Protein AF-A0A519SSW0-F1 (afdb_monomer)

Secondary structure (DSSP, 8-state):
----------------------------PPPPPPP--EEEEEPPPS---TTSPEEEEEEEESS----BPPPPP-TTEEEPSS-EEEEEEEEPTTS-EEEEEEEEEEEEESSSS--PPPP--EEETTEEE-

Sequence (130 aa):
MVRQCSVRRWWLGCWLAGWLLLTGVSQAQPAAPAAAGQVSLVAPAASVPLAGPFTLAFRLQGAALATHSAFPEIEGFRKADGLTTTTTTRLLPGGQRSTELTVTQRYFPYTEGDYVVPAFTLTVNGQVLR

Solvent-accessible surface area (backbone atoms only — not comparable to full-atom values): 8801 Å² total; per-residue (Å²): 144,84,82,87,84,87,79,78,90,86,78,93,77,91,78,83,88,78,95,69,86,80,76,78,76,77,74,78,72,76,79,74,74,79,69,61,45,51,75,46,77,48,84,56,76,94,72,66,58,93,93,45,61,48,54,49,34,40,36,33,33,73,39,78,89,80,49,64,57,72,80,81,88,50,82,68,39,47,73,52,98,59,73,47,77,46,78,49,76,44,79,43,89,91,76,44,76,50,44,34,42,35,44,34,46,42,29,38,63,78,65,90,82,91,79,79,79,74,92,62,71,41,38,46,52,84,45,79,46,115

Radius of gyration: 29.74 Å; Cα contacts (8 Å, |Δi|>4): 182; chains: 1; bounding box: 73×40×74 Å

Foldseek 3Di:
DDDDDDDDDDDDDDDDDDDDDPPPPPPPDPDDPQDLFDKDWDDWDQDDPLAAWTKTKMKGKDDDFPDKDDDDDFPQWDKDPDKDWDWDWDQDPPRDIIIMIMIMITIHGPDDDDGDGDDDWMATSNDIDD

Mean predicted aligned error: 12.58 Å

Structure (mmCIF, N/CA/C/O backbone):
data_AF-A0A519SSW0-F1
#
_entry.id   AF-A0A519SSW0-F1
#
loop_
_atom_site.group_PDB
_atom_site.id
_atom_site.type_symbol
_atom_site.label_atom_id
_atom_site.label_alt_id
_atom_site.label_comp_id
_atom_site.label_asym_id
_atom_site.label_entity_id
_atom_site.label_seq_id
_atom_site.pdbx_PDB_ins_code
_atom_site.Cartn_x
_atom_site.Cartn_y
_atom_site.Cartn_z
_atom_site.occupancy
_atom_site.B_iso_or_equiv
_atom_site.auth_seq_id
_atom_site.auth_comp_id
_atom_site.auth_asym_id
_atom_site.auth_atom_id
_atom_site.pdbx_PDB_model_num
ATOM 1 N N . MET A 1 1 ? -53.578 20.586 35.505 1.00 44.84 1 MET A N 1
ATOM 2 C CA . MET A 1 1 ? -54.299 19.557 34.724 1.00 44.84 1 MET A CA 1
ATOM 3 C C . MET A 1 1 ? -53.819 18.195 35.188 1.00 44.84 1 MET A C 1
ATOM 5 O O . MET A 1 1 ? -52.709 17.800 34.872 1.00 44.84 1 MET A O 1
ATOM 9 N N . VAL A 1 2 ? -54.619 17.546 36.030 1.00 41.16 2 VAL A N 1
ATOM 10 C CA . VAL A 1 2 ? -54.333 16.253 36.661 1.00 41.16 2 VAL A CA 1
ATOM 11 C C . VAL A 1 2 ? -55.354 15.268 36.109 1.00 41.16 2 VAL A C 1
ATOM 13 O O . VAL A 1 2 ? -56.551 15.538 36.179 1.00 41.16 2 VAL A O 1
ATOM 16 N N . ARG A 1 3 ? -54.905 14.145 35.546 1.00 46.28 3 ARG A N 1
ATOM 17 C CA . ARG A 1 3 ? -55.773 12.992 35.289 1.00 46.28 3 ARG A CA 1
ATOM 18 C C . ARG A 1 3 ? -55.231 11.801 36.059 1.00 46.28 3 ARG A C 1
ATOM 20 O O . ARG A 1 3 ? -54.310 11.117 35.633 1.00 46.28 3 ARG A O 1
ATOM 27 N N . GLN A 1 4 ? -55.832 11.617 37.229 1.00 45.69 4 GLN A N 1
ATOM 28 C CA . GLN A 1 4 ? -55.897 10.351 37.937 1.00 45.69 4 GLN A CA 1
ATOM 29 C C . GLN A 1 4 ? -56.514 9.291 37.013 1.00 45.69 4 GLN A C 1
ATOM 31 O O . GLN A 1 4 ? -57.567 9.518 36.420 1.00 45.69 4 GLN A O 1
ATOM 36 N N . CYS A 1 5 ? -55.901 8.114 36.949 1.00 47.16 5 CYS A N 1
ATOM 37 C CA . CYS A 1 5 ? -56.603 6.873 36.648 1.00 47.16 5 CYS A CA 1
ATOM 38 C C . CYS A 1 5 ? -56.372 5.933 37.829 1.00 47.16 5 CYS A C 1
ATOM 40 O O . CYS A 1 5 ? -55.321 5.320 37.977 1.00 47.16 5 CYS A O 1
ATOM 42 N N . SER A 1 6 ? -57.369 5.901 38.710 1.00 49.56 6 SER A N 1
ATOM 43 C CA . SER A 1 6 ? -57.537 4.901 39.756 1.00 49.56 6 SER A CA 1
ATOM 44 C C . SER A 1 6 ? -58.308 3.731 39.151 1.00 49.56 6 SER A C 1
ATOM 46 O O . SER A 1 6 ? -59.465 3.909 38.772 1.00 49.56 6 SER A O 1
ATOM 48 N N . VAL A 1 7 ? -57.720 2.534 39.137 1.00 56.22 7 VAL A N 1
ATOM 49 C CA . VAL A 1 7 ? -58.487 1.288 39.040 1.00 56.22 7 VAL A CA 1
ATOM 50 C C . VAL A 1 7 ? -57.962 0.290 40.070 1.00 56.22 7 VAL A C 1
ATOM 52 O O . VAL A 1 7 ? -56.951 -0.372 39.888 1.00 56.22 7 VAL A O 1
ATOM 55 N N . ARG A 1 8 ? -58.688 0.267 41.191 1.00 52.41 8 ARG A N 1
ATOM 56 C CA . ARG A 1 8 ? -59.143 -0.905 41.958 1.00 52.41 8 ARG A CA 1
ATOM 57 C C . ARG A 1 8 ? -58.121 -2.024 42.216 1.00 52.41 8 ARG A C 1
ATOM 59 O O . ARG A 1 8 ? -58.020 -3.002 41.490 1.00 52.41 8 ARG A O 1
ATOM 66 N N . ARG A 1 9 ? -57.503 -1.889 43.394 1.00 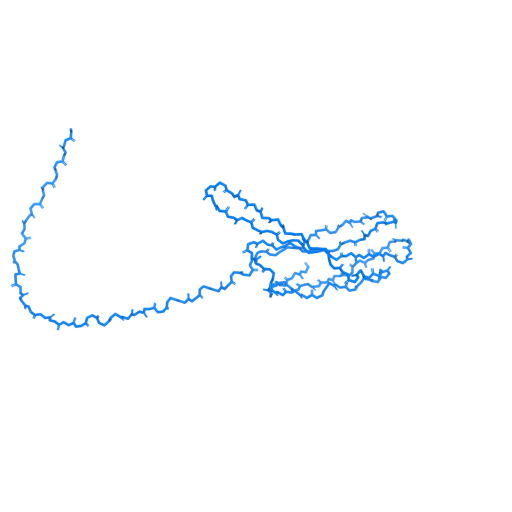57.28 9 ARG A N 1
ATOM 67 C CA . ARG A 1 9 ? -57.384 -2.882 44.484 1.00 57.28 9 ARG A CA 1
ATOM 68 C C . ARG A 1 9 ? -58.286 -4.114 44.299 1.00 57.28 9 ARG A C 1
ATOM 70 O O . ARG A 1 9 ? -59.462 -3.899 44.034 1.00 57.28 9 ARG A O 1
ATOM 77 N N . TRP A 1 10 ? -57.728 -5.315 44.515 1.00 45.69 10 TRP A N 1
ATOM 78 C CA . TRP A 1 10 ? -58.296 -6.656 44.831 1.00 45.69 10 TRP A CA 1
ATOM 79 C C . TRP A 1 10 ? -57.164 -7.651 44.447 1.00 45.69 10 TRP A C 1
ATOM 81 O O . TRP A 1 10 ? -56.706 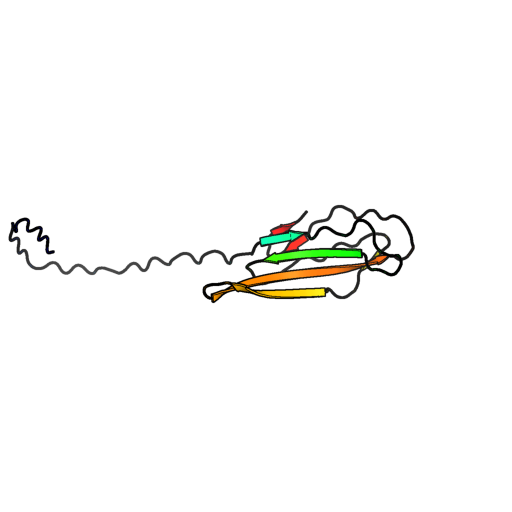-7.591 43.320 1.00 45.69 10 TRP A O 1
ATOM 91 N N . TRP A 1 11 ? -56.530 -8.485 45.275 1.00 47.59 11 TRP A N 1
ATOM 92 C CA . TRP A 1 11 ? -56.893 -9.230 46.480 1.00 47.59 11 TRP A CA 1
ATOM 93 C C . TRP A 1 11 ? -55.659 -9.455 47.373 1.00 47.59 11 TRP A C 1
ATOM 95 O O . TRP A 1 11 ? -54.530 -9.525 46.891 1.00 47.59 11 TRP A O 1
ATOM 105 N N . LEU A 1 12 ? -55.910 -9.607 48.677 1.00 50.91 12 LEU A N 1
ATOM 106 C CA . LEU A 1 12 ? -54.963 -10.156 49.642 1.00 50.91 12 LEU A CA 1
ATOM 107 C C . LEU A 1 12 ? -54.652 -11.620 49.302 1.00 50.91 12 LEU A C 1
ATOM 109 O O . LEU A 1 12 ? -55.562 -12.414 49.077 1.00 50.91 12 LEU A O 1
ATOM 113 N N . GLY A 1 13 ? -53.374 -11.973 49.377 1.00 45.31 13 GLY A N 1
ATOM 114 C CA . GLY A 1 13 ? -52.891 -13.346 49.336 1.00 45.31 13 GLY A CA 1
ATOM 115 C C . GLY A 1 13 ? -51.523 -13.433 49.998 1.00 45.31 13 GLY A C 1
ATOM 116 O O . GLY A 1 13 ? -50.516 -13.592 49.321 1.00 45.31 13 GLY A O 1
ATOM 117 N N . CYS A 1 14 ? -51.486 -13.268 51.323 1.00 46.25 14 CYS A N 1
ATOM 118 C CA . CYS A 1 14 ? -50.341 -13.656 52.142 1.00 46.25 14 CYS A CA 1
ATOM 119 C C . CYS A 1 14 ? -50.185 -15.178 52.081 1.00 46.25 14 CYS A C 1
ATOM 121 O O . CYS A 1 14 ? -51.011 -15.885 52.652 1.00 46.25 14 CYS A O 1
ATOM 123 N N . TRP A 1 15 ? -49.108 -15.667 51.472 1.00 46.12 15 TRP A N 1
ATOM 124 C CA . TRP A 1 15 ? -48.487 -16.922 51.883 1.00 46.12 15 TRP A CA 1
ATOM 125 C C . TRP A 1 15 ? -47.006 -16.674 52.153 1.00 46.12 15 TRP A C 1
ATOM 127 O O . TRP A 1 15 ? -46.272 -16.115 51.340 1.00 46.12 15 TRP A O 1
ATOM 137 N N . LEU A 1 16 ? -46.634 -17.027 53.376 1.00 47.50 16 LEU A N 1
ATOM 138 C CA . LEU A 1 16 ? -45.306 -16.963 53.953 1.00 47.50 16 LEU A CA 1
ATOM 139 C C . LEU A 1 16 ? -44.401 -18.061 53.384 1.00 47.50 16 LEU A C 1
ATOM 141 O O . LEU A 1 16 ? -44.852 -19.162 53.094 1.00 47.50 16 LEU A O 1
ATOM 145 N N . ALA A 1 17 ? -43.107 -17.740 53.401 1.00 48.16 17 ALA A N 1
ATOM 146 C CA . ALA A 1 17 ? -41.975 -18.651 53.551 1.00 48.16 17 ALA A CA 1
ATOM 147 C C . ALA A 1 17 ? -41.711 -19.658 52.416 1.00 48.16 17 ALA A C 1
ATOM 149 O O . ALA A 1 17 ? -42.212 -20.776 52.393 1.00 48.16 17 ALA A O 1
ATOM 150 N N . GLY A 1 18 ? -40.767 -19.284 51.552 1.00 39.00 18 GLY A N 1
ATOM 151 C CA . GLY A 1 18 ? -40.063 -20.196 50.659 1.00 39.00 18 GLY A CA 1
ATOM 152 C C . GLY A 1 18 ? -38.736 -19.582 50.234 1.00 39.00 18 GLY A C 1
ATOM 153 O O . GLY A 1 18 ? -38.633 -19.009 49.156 1.00 39.00 18 GLY A O 1
ATOM 154 N N . TRP A 1 19 ? -37.730 -19.644 51.109 1.00 58.50 19 TRP A N 1
ATOM 155 C CA . TRP A 1 19 ? -36.336 -19.435 50.720 1.00 58.50 19 TRP A CA 1
ATOM 156 C C . TRP A 1 19 ? -35.974 -20.483 49.661 1.00 58.50 19 TRP A C 1
ATOM 158 O O . TRP A 1 19 ? -35.803 -21.653 49.991 1.00 58.50 19 TRP A O 1
ATOM 168 N N . LEU A 1 20 ? -35.829 -20.068 48.403 1.00 49.84 20 LEU A N 1
ATOM 169 C CA . LEU A 1 20 ? -35.041 -20.808 47.426 1.00 49.84 20 LEU A CA 1
ATOM 170 C C . LEU A 1 20 ? -33.997 -19.864 46.842 1.00 49.84 20 LEU A C 1
ATOM 172 O O . LEU A 1 20 ? -34.309 -18.837 46.243 1.00 49.84 20 LEU A O 1
ATOM 176 N N . LEU A 1 21 ? -32.748 -20.236 47.095 1.00 51.88 21 LEU A N 1
ATOM 177 C CA . LEU A 1 21 ? -31.524 -19.632 46.599 1.00 51.88 21 LEU 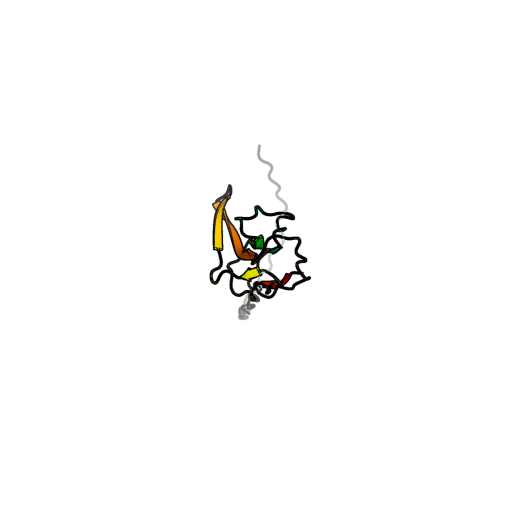A CA 1
ATOM 178 C C . LEU A 1 21 ? -31.645 -19.384 45.090 1.00 51.88 21 LEU A C 1
ATOM 180 O O . LEU A 1 21 ? -31.587 -20.322 44.297 1.00 51.88 21 LEU A O 1
ATOM 184 N N . LEU A 1 22 ? -31.785 -18.120 44.689 1.00 49.66 22 LEU A N 1
ATOM 185 C CA . LEU A 1 22 ? -31.494 -17.699 43.323 1.00 49.66 22 LEU A CA 1
ATOM 186 C C . LEU A 1 22 ? -29.977 -17.794 43.156 1.00 49.66 22 LEU A C 1
ATOM 188 O O . LEU A 1 22 ? -29.244 -16.836 43.397 1.00 49.66 22 LEU A O 1
ATOM 192 N N . THR A 1 23 ? -29.494 -18.985 42.809 1.00 58.56 23 THR A N 1
ATOM 193 C CA . THR A 1 23 ? -28.147 -19.170 42.285 1.00 58.56 23 THR A CA 1
ATOM 194 C C . THR A 1 23 ? -28.055 -18.344 41.009 1.00 58.56 23 THR A C 1
ATOM 196 O O . THR A 1 23 ? -28.585 -18.703 39.960 1.00 58.56 23 THR A O 1
ATOM 199 N N . GLY A 1 24 ? -27.437 -17.169 41.130 1.00 55.72 24 GLY A N 1
ATOM 200 C CA . GLY A 1 24 ? -27.136 -16.304 40.005 1.00 55.72 24 GLY A CA 1
ATOM 201 C C . GLY A 1 24 ? -26.248 -17.059 39.029 1.00 55.72 24 GLY A C 1
ATOM 202 O O . GLY A 1 24 ? -25.046 -17.190 39.246 1.00 55.72 24 GLY A O 1
ATOM 203 N N . VAL A 1 25 ? -26.840 -17.575 37.954 1.00 61.25 25 VAL A N 1
ATOM 204 C CA . VAL A 1 25 ? -26.067 -18.030 36.805 1.00 61.25 25 VAL A CA 1
ATOM 205 C C . VAL A 1 25 ? -25.583 -16.746 36.132 1.00 61.25 25 VAL A C 1
ATOM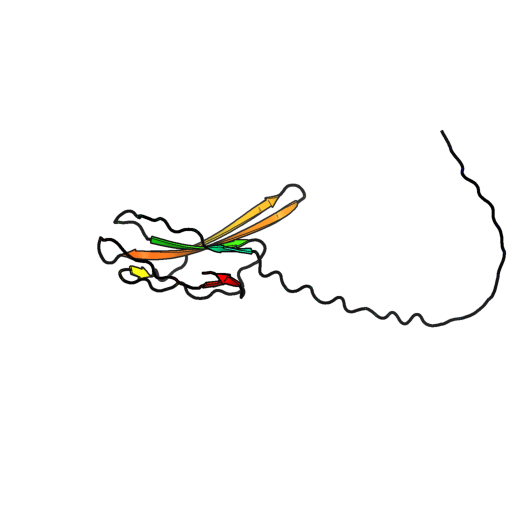 207 O O . VAL A 1 25 ? -26.326 -16.064 35.429 1.00 61.25 25 VAL A O 1
ATOM 210 N N . SER A 1 26 ? -24.350 -16.337 36.433 1.00 61.72 26 SER A N 1
ATOM 211 C CA . SER A 1 26 ? -23.653 -15.347 35.617 1.00 61.72 26 SER A CA 1
ATOM 212 C C . SER A 1 26 ? -23.506 -15.963 34.234 1.00 61.72 26 SER A C 1
ATOM 214 O O . SER A 1 26 ? -22.618 -16.784 34.006 1.00 61.72 26 SER A O 1
ATOM 216 N N . GLN A 1 27 ? -24.411 -15.623 33.317 1.00 64.31 27 GLN A N 1
ATOM 217 C CA . GLN A 1 27 ? -24.208 -15.933 31.912 1.00 64.31 27 GLN A CA 1
ATOM 218 C C . GLN A 1 27 ? -22.954 -15.176 31.479 1.00 64.31 27 GLN A C 1
ATOM 220 O O . GLN A 1 27 ? -22.949 -13.948 31.414 1.00 64.31 27 GLN A O 1
ATOM 225 N N . ALA A 1 28 ? -21.864 -15.912 31.255 1.00 63.88 28 ALA A N 1
ATOM 226 C CA . ALA A 1 28 ? -20.661 -15.378 30.644 1.00 63.88 28 ALA A CA 1
ATOM 227 C C . ALA A 1 28 ? -21.057 -14.827 29.271 1.00 63.88 28 ALA A C 1
ATOM 229 O O . ALA A 1 28 ? -21.349 -15.584 28.346 1.00 63.88 28 ALA A O 1
ATOM 230 N N . GLN A 1 29 ? -21.148 -13.502 29.170 1.00 63.69 29 GLN A N 1
ATOM 231 C CA . GLN A 1 29 ? -21.458 -12.828 27.922 1.00 63.69 29 GLN A CA 1
ATOM 232 C C . GLN A 1 29 ? -20.314 -13.150 26.947 1.00 63.69 29 GLN A C 1
ATOM 234 O O . GLN A 1 29 ? -19.159 -12.870 27.284 1.00 63.69 29 GLN A O 1
ATOM 239 N N . PRO A 1 30 ? -20.582 -13.783 25.789 1.00 64.06 30 PRO A N 1
ATOM 240 C CA . PRO A 1 30 ? -19.538 -14.109 24.829 1.00 64.06 30 PRO A CA 1
ATOM 241 C C . PRO A 1 30 ? -18.780 -12.830 24.480 1.00 64.06 30 PRO A C 1
ATOM 243 O O . PRO A 1 30 ? -19.401 -11.824 24.127 1.00 64.06 30 PRO A O 1
ATOM 246 N N . ALA A 1 31 ? -17.453 -12.847 24.616 1.00 61.41 31 ALA A N 1
ATOM 247 C CA . ALA A 1 31 ? -16.623 -11.737 24.179 1.00 61.41 31 ALA A CA 1
ATOM 248 C C . ALA A 1 31 ? -16.932 -11.480 22.699 1.00 61.41 31 ALA A C 1
ATOM 250 O O . ALA A 1 31 ? -16.750 -12.369 21.864 1.00 61.41 31 ALA A O 1
ATOM 251 N N . ALA A 1 32 ? -17.460 -10.294 22.385 1.00 61.25 32 ALA A N 1
ATOM 252 C CA . ALA A 1 32 ? -17.687 -9.902 21.005 1.00 61.25 32 ALA A CA 1
ATOM 253 C C . ALA A 1 32 ? -16.358 -10.056 20.242 1.00 61.25 32 ALA A C 1
ATOM 255 O O . ALA A 1 32 ? -15.319 -9.641 20.771 1.00 61.25 32 ALA A O 1
ATOM 256 N N . PRO A 1 33 ? -16.355 -10.673 19.047 1.00 62.47 33 PRO A N 1
ATOM 257 C CA . PRO A 1 33 ? -15.133 -10.829 18.275 1.00 62.47 33 PRO A CA 1
ATOM 258 C C . PRO A 1 33 ? -14.492 -9.454 18.083 1.00 62.47 33 PRO A C 1
ATOM 260 O O . PRO A 1 33 ? -15.179 -8.485 17.753 1.00 62.47 33 PRO A O 1
ATOM 263 N N . ALA A 1 34 ? -13.184 -9.367 18.336 1.00 65.38 34 ALA A N 1
ATOM 264 C CA . ALA A 1 34 ? -12.424 -8.144 18.130 1.00 65.38 34 ALA A CA 1
ATOM 265 C C . ALA A 1 34 ? -12.690 -7.634 16.706 1.00 65.38 34 ALA A C 1
ATOM 267 O O . ALA A 1 34 ? -12.468 -8.353 15.730 1.00 65.38 34 ALA A O 1
ATOM 268 N N . ALA A 1 35 ? -13.235 -6.423 16.589 1.00 75.06 35 ALA A N 1
ATOM 269 C CA . ALA A 1 35 ? -13.613 -5.866 15.300 1.00 75.06 35 ALA A CA 1
ATOM 270 C C . ALA A 1 35 ? -12.357 -5.713 14.426 1.00 75.06 35 ALA A C 1
ATOM 272 O O . ALA A 1 35 ? -11.463 -4.938 14.753 1.00 75.06 35 ALA A O 1
ATOM 273 N N . ALA A 1 36 ? -12.294 -6.442 13.307 1.00 82.62 36 ALA A N 1
ATOM 274 C CA . ALA A 1 36 ? -11.160 -6.402 12.376 1.00 82.62 36 ALA A CA 1
ATOM 275 C C . ALA A 1 36 ? -11.033 -5.062 11.618 1.00 82.62 36 ALA A C 1
ATOM 277 O O . ALA A 1 36 ? -10.008 -4.799 10.987 1.00 82.62 36 ALA A O 1
ATOM 278 N N . GLY A 1 37 ? -12.054 -4.204 11.718 1.00 92.31 37 GLY A N 1
ATOM 279 C CA . GLY A 1 37 ? -12.172 -2.952 10.980 1.00 92.31 37 GLY A CA 1
ATOM 280 C C . GLY A 1 37 ? -12.678 -3.157 9.553 1.00 92.31 37 GLY A C 1
ATOM 281 O O . GLY A 1 37 ? -12.976 -4.272 9.120 1.00 92.31 37 GLY A O 1
ATOM 282 N N . GLN A 1 38 ? -12.812 -2.047 8.833 1.00 95.38 38 GLN A N 1
ATOM 283 C CA . GLN A 1 38 ? -13.115 -2.022 7.405 1.00 95.38 38 GLN A CA 1
ATOM 284 C C . GLN A 1 38 ? -11.830 -1.758 6.631 1.00 95.38 38 GLN A C 1
ATOM 286 O O . GLN A 1 38 ? -11.163 -0.753 6.885 1.00 95.38 38 GLN A O 1
ATOM 291 N N . VAL A 1 39 ? -11.499 -2.635 5.684 1.00 96.88 39 VAL A N 1
ATOM 292 C CA . VAL A 1 39 ? -10.307 -2.503 4.844 1.00 96.88 39 VAL A CA 1
ATOM 293 C C . VAL A 1 39 ? -10.696 -2.311 3.378 1.00 96.88 39 VAL A C 1
ATOM 295 O O . VAL A 1 39 ? -11.645 -2.921 2.893 1.00 96.88 39 VAL A O 1
ATOM 298 N N . SER A 1 40 ? -9.962 -1.458 2.664 1.00 97.12 40 SER A N 1
ATOM 299 C CA . SER A 1 40 ? -10.121 -1.234 1.220 1.00 97.12 40 SER A CA 1
ATOM 300 C C . SER A 1 40 ? -8.777 -0.967 0.543 1.00 97.12 40 SER A C 1
ATOM 302 O O . SER A 1 40 ? -7.864 -0.429 1.173 1.00 97.12 40 SER A O 1
ATOM 304 N N . LEU A 1 41 ? -8.651 -1.329 -0.736 1.00 97.12 41 LEU A N 1
ATOM 305 C CA . LEU A 1 41 ? -7.521 -0.910 -1.568 1.00 97.12 41 LEU A CA 1
ATOM 306 C C . LEU A 1 41 ? -7.705 0.543 -2.005 1.00 97.12 41 LEU A C 1
ATOM 308 O O . LEU A 1 41 ? -8.813 0.974 -2.326 1.00 97.12 41 LEU A O 1
ATOM 312 N N . VAL A 1 42 ? -6.608 1.291 -2.040 1.00 96.31 42 VAL A N 1
ATOM 313 C CA . VAL A 1 42 ? -6.573 2.619 -2.651 1.00 96.31 42 VAL A CA 1
ATOM 314 C C . VAL A 1 42 ? -6.212 2.438 -4.119 1.00 96.31 42 VAL A C 1
ATOM 316 O O . VAL A 1 42 ? -5.189 1.827 -4.429 1.00 96.31 42 VAL A O 1
ATOM 319 N N . ALA A 1 43 ? -7.050 2.962 -5.014 1.00 93.38 43 ALA A N 1
ATOM 320 C CA . ALA A 1 43 ? -6.800 2.891 -6.447 1.00 93.38 43 ALA A CA 1
ATOM 321 C C . ALA A 1 43 ? -5.465 3.585 -6.788 1.00 93.38 43 ALA A C 1
ATOM 323 O O . ALA A 1 43 ? -5.289 4.756 -6.430 1.00 93.38 43 ALA A O 1
ATOM 324 N N . PRO A 1 44 ? -4.523 2.891 -7.449 1.00 92.06 44 PRO A N 1
ATOM 325 C CA . PRO A 1 44 ? -3.268 3.498 -7.857 1.00 92.06 44 PRO A CA 1
ATOM 326 C C . PRO A 1 44 ? -3.483 4.488 -9.005 1.00 92.06 44 PRO A C 1
ATOM 328 O O . PRO A 1 44 ? -4.457 4.403 -9.756 1.00 92.06 44 PRO A O 1
ATOM 331 N N . ALA A 1 45 ? -2.545 5.419 -9.169 1.00 89.69 45 ALA A N 1
ATOM 332 C CA . ALA A 1 45 ? -2.536 6.295 -10.333 1.00 89.69 45 ALA A CA 1
ATOM 333 C C . ALA A 1 45 ? -2.238 5.483 -11.604 1.00 89.69 45 ALA A C 1
ATOM 335 O O . ALA A 1 45 ? -1.298 4.693 -11.623 1.00 89.69 45 ALA A O 1
ATOM 336 N N . ALA A 1 46 ? -3.006 5.709 -12.672 1.00 88.56 46 ALA A N 1
ATOM 337 C CA . ALA A 1 46 ? -2.787 5.042 -13.959 1.00 88.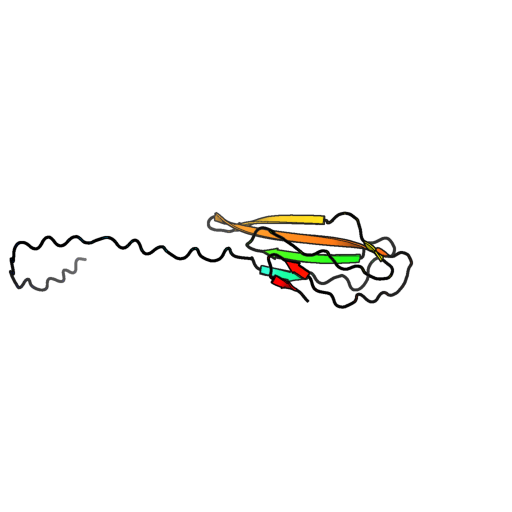56 46 ALA A CA 1
ATOM 338 C C . ALA A 1 46 ? -1.496 5.502 -14.663 1.00 88.56 46 ALA A C 1
ATOM 340 O O . ALA A 1 46 ? -0.944 4.775 -15.480 1.00 88.56 46 ALA A O 1
ATOM 341 N N . SER A 1 47 ? -1.012 6.702 -14.339 1.00 85.56 47 SER A N 1
ATOM 342 C CA . SER A 1 47 ? 0.224 7.277 -14.865 1.00 85.56 47 SER A CA 1
ATOM 343 C C . SER A 1 47 ? 0.947 8.030 -13.759 1.00 85.56 47 SER A C 1
ATOM 345 O O . SER A 1 47 ? 0.308 8.741 -12.976 1.00 85.56 47 SER A O 1
ATOM 347 N N . VAL A 1 48 ? 2.272 7.936 -13.727 1.00 85.31 48 VAL A N 1
ATOM 348 C CA . VAL A 1 48 ? 3.114 8.672 -12.780 1.00 85.31 48 VAL A CA 1
ATOM 349 C C . VAL A 1 48 ? 4.178 9.480 -13.524 1.00 85.31 48 VAL A C 1
ATOM 351 O O . VAL A 1 48 ? 4.579 9.086 -14.618 1.00 85.31 48 VAL A O 1
ATOM 354 N N . PRO A 1 49 ? 4.637 10.619 -12.971 1.00 83.75 49 PRO A N 1
ATOM 355 C CA . PRO A 1 49 ? 5.761 11.354 -13.543 1.00 83.75 49 PRO A CA 1
ATOM 356 C C . PRO A 1 49 ? 7.008 10.470 -13.615 1.00 83.75 49 PRO A C 1
ATOM 358 O O . PRO A 1 49 ? 7.216 9.654 -12.722 1.00 83.75 49 PRO A O 1
ATOM 361 N N . LEU A 1 50 ? 7.887 10.708 -14.593 1.00 73.56 50 LEU A N 1
ATOM 362 C CA . LEU A 1 50 ? 9.127 9.938 -14.771 1.00 73.56 50 LEU A CA 1
ATOM 363 C C . LEU A 1 50 ? 9.985 9.859 -13.493 1.00 73.56 50 LEU A C 1
ATOM 365 O O . LEU A 1 50 ? 10.552 8.822 -13.171 1.00 73.56 50 LEU A O 1
ATOM 369 N N . ALA A 1 51 ? 10.058 10.957 -12.738 1.00 79.88 51 ALA A N 1
ATOM 370 C CA . ALA A 1 51 ? 10.807 11.025 -11.481 1.00 79.88 51 ALA A CA 1
ATOM 371 C C . ALA A 1 51 ? 9.988 10.599 -10.242 1.00 79.88 51 ALA A C 1
ATOM 373 O O . ALA A 1 51 ? 10.498 10.623 -9.121 1.00 79.88 51 ALA A O 1
ATOM 374 N N . GLY A 1 52 ? 8.704 10.280 -10.415 1.00 85.62 52 GLY A N 1
ATOM 375 C CA . GLY A 1 52 ? 7.762 10.000 -9.337 1.00 85.62 52 GLY A CA 1
ATOM 376 C C . GLY A 1 52 ? 7.648 8.507 -9.017 1.00 85.62 52 GLY A C 1
ATOM 377 O O . GLY A 1 52 ? 7.804 7.666 -9.900 1.00 85.62 52 GLY A O 1
ATOM 378 N N . PRO A 1 53 ? 7.351 8.142 -7.757 1.00 93.12 53 PRO A N 1
ATOM 379 C CA . PRO A 1 53 ? 7.063 6.758 -7.418 1.00 93.12 53 PRO A CA 1
ATOM 380 C C . PRO A 1 53 ? 5.662 6.352 -7.889 1.00 93.12 53 PRO A C 1
ATOM 382 O O . PRO A 1 53 ? 4.704 7.116 -7.758 1.00 93.12 53 PRO A O 1
ATOM 385 N N . PHE A 1 54 ? 5.528 5.101 -8.316 1.00 95.25 54 PHE A N 1
ATOM 386 C CA . PHE A 1 54 ? 4.244 4.407 -8.337 1.00 95.25 54 PHE A CA 1
ATOM 387 C C . PHE A 1 54 ? 3.894 3.928 -6.923 1.00 95.25 54 PHE A C 1
ATOM 389 O O . PHE A 1 54 ? 4.784 3.588 -6.136 1.00 95.25 54 PHE A O 1
ATOM 396 N N . THR A 1 55 ? 2.610 3.917 -6.562 1.00 96.94 55 THR A N 1
ATOM 397 C CA . THR A 1 55 ? 2.176 3.582 -5.201 1.00 96.94 55 THR A CA 1
ATOM 398 C C . THR A 1 55 ? 1.039 2.577 -5.184 1.00 96.94 55 THR A C 1
ATOM 400 O O . THR A 1 55 ? 0.067 2.699 -5.921 1.00 96.94 55 THR A O 1
ATOM 403 N N . LEU A 1 56 ? 1.149 1.605 -4.280 1.00 97.44 56 LEU A N 1
ATOM 404 C CA . LEU A 1 56 ? 0.036 0.758 -3.862 1.00 97.44 56 LEU A CA 1
ATOM 405 C C . LEU A 1 56 ? -0.251 1.044 -2.393 1.00 97.44 56 LEU A C 1
ATOM 407 O O . LEU A 1 56 ? 0.679 1.194 -1.597 1.00 97.44 56 LEU A O 1
ATOM 411 N N . ALA A 1 57 ? -1.525 1.108 -2.021 1.00 97.94 57 ALA A N 1
ATOM 412 C CA . ALA A 1 57 ? -1.912 1.366 -0.644 1.00 97.94 57 ALA A CA 1
ATOM 413 C C . ALA A 1 57 ? -3.207 0.650 -0.262 1.00 97.94 57 ALA A C 1
ATOM 415 O O . ALA A 1 57 ? -4.045 0.339 -1.109 1.00 97.94 57 ALA A O 1
ATOM 416 N N . PHE A 1 58 ? -3.378 0.430 1.038 1.00 97.94 58 PHE A N 1
ATOM 417 C CA . PHE A 1 58 ? -4.656 0.043 1.622 1.00 97.94 58 PHE A CA 1
ATOM 418 C C . PHE A 1 58 ? -5.050 1.021 2.726 1.00 97.94 58 PHE A C 1
ATOM 420 O O . PHE A 1 58 ? -4.205 1.667 3.355 1.00 97.94 58 PHE A O 1
ATOM 427 N N . ARG A 1 59 ? -6.355 1.097 2.973 1.00 97.75 59 ARG A N 1
ATOM 428 C CA . ARG A 1 59 ? -6.967 1.921 4.009 1.00 97.75 59 ARG A CA 1
ATOM 429 C C . ARG A 1 59 ? -7.691 1.033 5.012 1.00 97.75 59 ARG A C 1
ATOM 431 O O . ARG A 1 59 ? -8.470 0.183 4.596 1.00 97.75 59 ARG A O 1
ATOM 438 N N . LEU A 1 60 ? -7.457 1.246 6.304 1.00 97.44 60 LEU A N 1
ATOM 439 C CA . LEU A 1 60 ? -8.095 0.543 7.421 1.00 97.44 60 LEU A CA 1
ATOM 440 C C . LEU A 1 60 ? -8.873 1.547 8.275 1.00 97.44 60 LEU A C 1
ATOM 442 O O . LEU A 1 60 ? -8.311 2.541 8.716 1.00 97.44 60 LEU A O 1
ATOM 446 N N . GLN A 1 61 ? -10.145 1.293 8.548 1.00 95.69 61 GLN A N 1
ATOM 447 C CA . GLN A 1 61 ? -10.989 2.161 9.371 1.00 95.69 61 GLN A CA 1
ATOM 448 C C . GLN A 1 61 ? -11.615 1.382 10.524 1.00 95.69 61 GLN A C 1
ATOM 450 O O . GLN A 1 61 ? -12.002 0.223 10.375 1.00 95.69 61 GLN A O 1
ATOM 455 N N . GLY A 1 62 ? -11.736 2.030 11.683 1.00 91.88 62 GLY A N 1
ATOM 456 C CA . GLY A 1 62 ? -12.463 1.474 12.829 1.00 91.88 62 GLY A CA 1
ATOM 457 C C . GLY A 1 62 ? -11.747 0.351 13.589 1.00 91.88 62 GLY A C 1
ATOM 458 O O . GLY A 1 62 ? -12.343 -0.227 14.493 1.00 91.88 62 GLY A O 1
ATOM 459 N N . ALA A 1 63 ? -10.485 0.055 13.267 1.00 92.19 63 ALA A N 1
ATOM 460 C CA . ALA A 1 63 ? -9.639 -0.852 14.039 1.00 92.19 63 ALA A CA 1
ATOM 461 C C . ALA A 1 63 ? -8.163 -0.447 13.953 1.00 92.19 63 ALA A C 1
ATOM 463 O O . ALA A 1 63 ? -7.750 0.273 13.042 1.00 92.19 63 ALA A O 1
ATOM 464 N N . ALA A 1 64 ? -7.365 -0.924 14.908 1.00 91.88 64 ALA A N 1
ATOM 465 C CA . ALA A 1 64 ? -5.914 -0.837 14.830 1.00 91.88 64 ALA A CA 1
ATOM 466 C C . ALA A 1 64 ? -5.367 -1.886 13.848 1.00 91.88 64 ALA A C 1
ATOM 468 O O . ALA A 1 64 ? -5.953 -2.957 13.667 1.00 91.88 64 ALA A O 1
ATOM 469 N N . LEU A 1 65 ? -4.232 -1.586 13.220 1.00 94.88 65 LEU A N 1
ATOM 470 C CA . LEU A 1 65 ? -3.521 -2.555 12.392 1.00 94.88 65 LEU A CA 1
ATOM 471 C C . LEU A 1 65 ? -2.833 -3.577 13.303 1.00 94.88 65 LEU A C 1
ATOM 473 O O . LEU A 1 65 ? -1.921 -3.219 14.043 1.00 94.88 65 LEU A O 1
ATOM 477 N N . ALA A 1 66 ? -3.284 -4.827 13.252 1.00 94.50 66 ALA A N 1
ATOM 478 C CA . ALA A 1 66 ? -2.681 -5.939 13.976 1.00 94.50 66 ALA A CA 1
ATOM 479 C C . ALA A 1 66 ? -1.612 -6.621 13.118 1.00 94.50 66 ALA A C 1
ATOM 481 O O . ALA A 1 66 ? -0.467 -6.757 13.539 1.00 94.50 66 ALA A O 1
ATOM 482 N N . THR A 1 67 ? -1.977 -7.023 11.898 1.00 94.94 67 THR A N 1
ATOM 483 C CA . THR A 1 67 ? -1.071 -7.677 10.947 1.00 94.94 67 THR A CA 1
ATOM 484 C C . THR A 1 67 ? -1.440 -7.322 9.513 1.00 94.94 67 THR A C 1
ATOM 486 O O . THR A 1 67 ? -2.602 -7.055 9.196 1.00 94.94 67 THR A O 1
ATOM 489 N N . HIS A 1 68 ? -0.449 -7.354 8.626 1.00 96.81 68 HIS A N 1
ATOM 490 C CA . HIS A 1 68 ? -0.682 -7.346 7.190 1.00 96.81 68 HIS A CA 1
ATOM 491 C C . HIS A 1 68 ? 0.364 -8.190 6.459 1.00 96.81 68 HIS A C 1
ATOM 493 O O . HIS A 1 68 ? 1.478 -8.378 6.949 1.00 96.81 68 HIS A O 1
ATOM 499 N N . SER A 1 69 ? 0.014 -8.694 5.279 1.00 97.00 69 SER A N 1
ATOM 500 C CA . SER A 1 69 ? 0.969 -9.326 4.372 1.00 97.00 69 SER A CA 1
ATOM 501 C C . SER A 1 69 ? 1.895 -8.290 3.730 1.00 97.00 69 SER A C 1
ATOM 503 O O . SER A 1 69 ? 1.609 -7.088 3.712 1.00 97.00 69 SER A O 1
ATOM 505 N N . ALA A 1 70 ? 3.006 -8.759 3.164 1.00 96.19 70 ALA A N 1
ATOM 506 C CA . ALA A 1 70 ? 3.867 -7.914 2.350 1.00 96.19 70 ALA A CA 1
ATOM 507 C C . ALA A 1 70 ? 3.133 -7.441 1.085 1.00 96.19 70 ALA A C 1
ATOM 509 O O . ALA A 1 70 ? 2.310 -8.164 0.521 1.00 96.19 70 ALA A O 1
ATOM 510 N N . PHE A 1 71 ? 3.466 -6.232 0.638 1.00 97.25 71 PHE A N 1
ATOM 511 C CA . PHE A 1 71 ? 3.091 -5.757 -0.689 1.00 97.25 71 PHE A CA 1
ATOM 512 C C . PHE A 1 71 ? 3.830 -6.551 -1.781 1.00 97.25 71 PHE A C 1
ATOM 514 O O . PHE A 1 71 ? 4.963 -6.991 -1.533 1.00 97.25 71 PHE A O 1
ATOM 521 N N . PRO A 1 72 ? 3.201 -6.747 -2.958 1.00 96.50 72 PRO A N 1
ATOM 522 C CA . PRO A 1 72 ? 3.763 -7.560 -4.035 1.00 96.50 72 PRO A CA 1
ATOM 523 C C . PRO A 1 72 ? 5.066 -6.967 -4.581 1.00 96.50 72 PRO A C 1
ATOM 525 O O . PRO A 1 72 ? 5.332 -5.777 -4.444 1.00 96.50 72 PRO A O 1
ATOM 528 N N . GLU A 1 73 ? 5.872 -7.798 -5.231 1.00 95.38 73 GLU A N 1
ATOM 529 C CA . GLU A 1 73 ? 6.909 -7.298 -6.135 1.00 95.38 73 GLU A CA 1
ATOM 530 C C . GLU A 1 73 ? 6.271 -6.964 -7.487 1.00 95.38 73 GLU A C 1
ATOM 532 O O . GLU A 1 73 ? 5.342 -7.647 -7.923 1.00 95.38 73 GLU A O 1
ATOM 537 N N . ILE A 1 74 ? 6.759 -5.913 -8.145 1.00 95.00 74 ILE A N 1
ATOM 538 C CA . ILE A 1 74 ? 6.286 -5.498 -9.470 1.00 95.00 74 ILE A CA 1
ATOM 539 C C . ILE A 1 74 ? 7.482 -5.524 -10.413 1.00 95.00 74 ILE A C 1
ATOM 541 O O . ILE A 1 74 ? 8.518 -4.922 -10.129 1.00 95.00 74 ILE A O 1
ATOM 545 N N . GLU A 1 75 ? 7.341 -6.227 -11.534 1.00 93.81 75 GLU A N 1
ATOM 546 C CA . GLU A 1 75 ? 8.389 -6.306 -12.547 1.00 93.81 75 GLU A CA 1
ATOM 547 C C . GLU A 1 75 ? 8.748 -4.910 -13.073 1.00 93.81 75 GLU A C 1
ATOM 549 O O . GLU A 1 75 ? 7.877 -4.078 -13.324 1.00 93.81 75 GLU A O 1
ATOM 554 N N . GLY A 1 76 ? 10.047 -4.642 -13.215 1.00 92.88 76 GLY A N 1
ATOM 555 C CA . GLY A 1 76 ? 10.532 -3.346 -13.685 1.00 92.88 76 GLY A CA 1
ATOM 556 C C . GLY A 1 76 ? 10.561 -2.246 -12.620 1.00 92.88 76 GLY A C 1
ATOM 557 O O . GLY A 1 76 ? 11.025 -1.144 -12.920 1.00 92.88 76 GLY A O 1
ATOM 558 N N . PHE A 1 77 ? 10.164 -2.540 -11.377 1.00 94.44 77 PHE A N 1
ATOM 559 C CA . PHE A 1 77 ? 10.274 -1.618 -10.252 1.00 94.44 77 PHE A CA 1
ATOM 560 C C . PHE A 1 77 ? 11.194 -2.150 -9.155 1.00 94.44 77 PHE A C 1
ATOM 562 O O . PHE A 1 77 ? 11.168 -3.326 -8.806 1.00 94.44 77 PHE A O 1
ATOM 569 N N . ARG A 1 78 ? 11.926 -1.237 -8.510 1.00 94.69 78 ARG A N 1
ATOM 570 C CA . ARG A 1 78 ? 12.459 -1.471 -7.164 1.00 94.69 78 ARG A CA 1
ATOM 571 C C . ARG A 1 78 ? 11.409 -1.097 -6.123 1.00 94.69 78 ARG A C 1
ATOM 573 O O . ARG A 1 78 ? 10.875 0.020 -6.135 1.00 94.69 78 ARG A O 1
ATOM 580 N N . LYS A 1 79 ? 11.147 -2.004 -5.187 1.00 96.38 79 LYS A N 1
ATOM 581 C CA . LYS A 1 79 ? 10.325 -1.725 -4.010 1.00 96.38 79 LYS A CA 1
ATOM 582 C C . LYS A 1 79 ? 11.130 -0.905 -3.002 1.00 96.38 79 LYS A C 1
ATOM 584 O O . LYS A 1 79 ? 12.283 -1.216 -2.726 1.00 96.38 79 LYS A O 1
ATOM 589 N N . ALA A 1 80 ? 10.545 0.167 -2.473 1.00 96.38 80 ALA A N 1
ATOM 590 C CA . ALA A 1 80 ? 11.177 0.925 -1.397 1.00 96.38 80 ALA A CA 1
ATOM 591 C C . ALA A 1 80 ? 11.230 0.083 -0.112 1.00 96.38 80 ALA A C 1
ATOM 593 O O . ALA A 1 80 ? 10.216 -0.506 0.260 1.00 96.38 80 ALA A O 1
ATOM 594 N N . ASP A 1 81 ? 12.359 0.102 0.598 1.00 92.69 81 ASP A N 1
ATOM 595 C CA . ASP A 1 81 ? 12.558 -0.688 1.827 1.00 92.69 81 ASP A CA 1
ATOM 596 C C . ASP A 1 81 ? 11.601 -0.300 2.972 1.00 92.69 81 ASP A C 1
ATOM 598 O O . ASP A 1 81 ? 11.386 -1.069 3.906 1.00 92.69 81 ASP A O 1
ATOM 602 N N . GLY A 1 82 ? 11.018 0.902 2.909 1.00 93.94 82 GLY A N 1
ATOM 603 C CA . GLY A 1 82 ? 10.117 1.439 3.924 1.00 93.94 82 GLY A CA 1
ATOM 604 C C . GLY A 1 82 ? 8.711 1.728 3.404 1.00 93.94 82 GLY A C 1
ATOM 605 O O . GLY A 1 82 ? 8.525 2.275 2.311 1.00 93.94 82 GLY A O 1
ATOM 606 N N . LEU A 1 83 ? 7.729 1.446 4.258 1.00 96.19 83 LEU A N 1
ATOM 607 C CA . LEU A 1 83 ? 6.335 1.836 4.076 1.00 96.19 83 LEU A CA 1
ATOM 608 C C . LEU A 1 83 ? 6.100 3.256 4.598 1.00 96.19 83 LEU A C 1
ATOM 610 O O . LEU A 1 83 ? 6.713 3.695 5.572 1.00 96.19 83 LEU A O 1
ATOM 614 N N . THR A 1 84 ? 5.175 3.971 3.968 1.00 96.44 84 THR A N 1
ATOM 615 C CA . THR A 1 84 ? 4.638 5.218 4.514 1.00 96.44 84 THR A CA 1
ATOM 616 C C . THR A 1 84 ? 3.313 4.923 5.192 1.00 96.44 84 THR A C 1
ATOM 618 O O . THR A 1 84 ? 2.399 4.391 4.569 1.00 96.44 84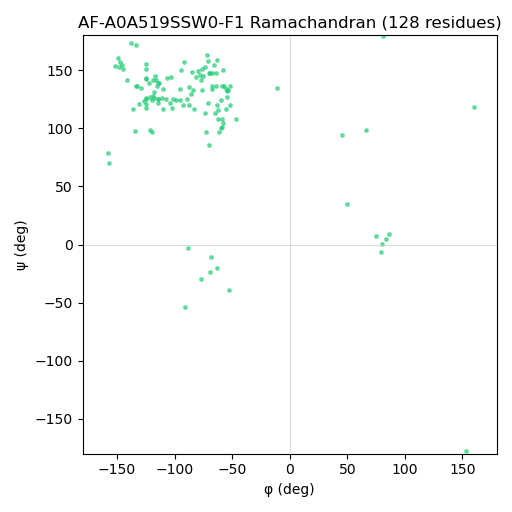 THR A O 1
ATOM 621 N N . THR A 1 85 ? 3.214 5.291 6.464 1.00 95.81 85 THR A N 1
ATOM 622 C CA . THR A 1 85 ? 2.044 5.024 7.295 1.00 95.81 85 THR A CA 1
ATOM 623 C C . THR A 1 85 ? 1.462 6.344 7.769 1.00 95.81 85 THR A C 1
ATOM 625 O O . THR A 1 85 ? 2.161 7.161 8.365 1.00 95.81 85 THR A O 1
ATOM 628 N N . THR A 1 86 ? 0.183 6.574 7.498 1.00 95.88 86 THR A N 1
ATOM 629 C CA . THR A 1 86 ? -0.528 7.785 7.912 1.00 95.88 86 THR A CA 1
ATOM 630 C C . THR A 1 86 ? -1.759 7.396 8.706 1.00 95.88 86 THR A C 1
ATOM 632 O O . THR A 1 86 ? -2.636 6.705 8.195 1.00 95.88 86 THR A O 1
ATOM 635 N N . THR A 1 87 ? -1.828 7.865 9.951 1.00 95.06 87 THR A N 1
ATOM 636 C CA . THR A 1 87 ? -2.968 7.639 10.841 1.00 95.06 87 THR A CA 1
ATOM 637 C C . THR A 1 87 ? -3.718 8.943 11.036 1.00 95.06 87 THR A C 1
ATOM 639 O O . THR A 1 87 ? -3.183 9.893 11.604 1.00 95.06 87 THR A O 1
ATOM 642 N N . THR A 1 88 ? -4.971 8.985 10.598 1.00 93.38 88 THR A N 1
ATOM 643 C CA . THR A 1 88 ? -5.859 10.126 10.821 1.00 93.38 88 THR A CA 1
ATOM 644 C C . THR A 1 88 ? -6.856 9.779 11.915 1.00 93.38 88 THR A C 1
ATOM 646 O O . THR A 1 88 ? -7.628 8.834 11.777 1.00 93.38 88 THR A O 1
ATOM 649 N N . THR A 1 89 ? -6.876 10.561 12.994 1.00 91.69 89 THR A N 1
ATOM 650 C CA . THR A 1 89 ? -7.903 10.459 14.039 1.00 91.69 89 THR A CA 1
ATOM 651 C C . THR A 1 89 ? -8.791 11.693 13.987 1.00 91.69 89 THR A C 1
ATOM 653 O O . THR A 1 89 ? -8.302 12.819 14.037 1.00 91.69 89 THR A O 1
ATOM 656 N N . ARG A 1 90 ? -10.103 11.487 13.888 1.00 91.44 90 ARG A N 1
ATOM 657 C CA . ARG A 1 90 ? -11.120 12.540 13.851 1.00 91.44 90 ARG A CA 1
ATOM 658 C C . ARG A 1 90 ? -12.008 12.446 15.082 1.00 91.44 90 ARG A C 1
ATOM 660 O O . ARG A 1 90 ? -12.432 11.356 15.457 1.00 91.44 90 ARG A O 1
ATOM 667 N N . LEU A 1 91 ? -12.306 13.592 15.685 1.00 92.88 91 LEU A N 1
ATOM 668 C CA . LEU A 1 91 ? -13.334 13.733 16.713 1.00 92.88 91 LEU A CA 1
ATOM 669 C C . LEU A 1 91 ? -14.639 14.125 16.018 1.00 92.88 91 LEU A C 1
ATOM 671 O O . LEU A 1 91 ? -14.693 15.140 15.327 1.00 92.88 91 LEU A O 1
ATOM 675 N N . LEU A 1 92 ? -15.664 13.295 16.163 1.00 91.38 92 LEU A N 1
ATOM 676 C CA . LEU A 1 92 ? -16.997 13.520 15.616 1.00 91.38 92 LEU A CA 1
ATOM 677 C C . LEU A 1 92 ? -17.881 14.249 16.649 1.00 91.38 92 LEU A C 1
ATOM 679 O O . LEU A 1 92 ? -17.623 14.156 17.857 1.00 91.38 92 LEU A O 1
ATOM 683 N N . PRO A 1 93 ? -18.944 14.950 16.208 1.00 92.06 93 PRO A N 1
ATOM 684 C CA . PRO A 1 93 ? -19.951 15.502 17.112 1.00 92.06 93 PRO A CA 1
ATOM 685 C C . PRO A 1 93 ? -20.492 14.429 18.067 1.00 92.06 93 PRO A C 1
ATOM 687 O O . PRO A 1 93 ? -20.742 13.297 17.662 1.00 92.06 93 PRO A O 1
ATOM 690 N N . GLY A 1 94 ? -20.645 14.772 19.348 1.00 90.19 94 GLY A N 1
ATOM 691 C CA . GLY A 1 94 ? -21.031 13.809 20.388 1.00 90.19 94 GLY A CA 1
ATOM 692 C C . GLY A 1 94 ? -19.862 13.032 21.012 1.00 90.19 94 GLY A C 1
ATOM 693 O O . GLY A 1 94 ? -20.094 12.106 21.781 1.00 90.19 94 GLY A O 1
ATOM 694 N N . GLY A 1 95 ? -18.610 13.404 20.713 1.00 89.50 95 GLY A N 1
ATOM 695 C CA . GLY A 1 95 ? -17.418 12.885 21.399 1.00 89.50 95 GLY A CA 1
ATOM 696 C C . GLY A 1 95 ? -16.898 11.545 20.873 1.00 89.50 95 GLY A C 1
ATOM 697 O O . GLY A 1 95 ? -15.939 11.001 21.422 1.00 89.50 95 GLY A O 1
ATOM 698 N N . GLN A 1 96 ? -17.490 11.015 19.801 1.00 88.62 96 GLN A N 1
ATOM 699 C CA . GLN A 1 96 ? -17.011 9.794 19.157 1.00 88.62 96 GLN A CA 1
ATOM 700 C C . GLN A 1 96 ? -15.680 10.041 18.433 1.00 88.62 96 GLN A C 1
ATOM 702 O O . GLN A 1 96 ? -15.429 11.125 17.910 1.00 88.62 96 GLN A O 1
ATOM 707 N N . ARG A 1 97 ? -14.813 9.025 18.387 1.00 89.94 97 ARG A N 1
ATOM 708 C CA . ARG A 1 97 ? -13.540 9.064 17.652 1.00 89.94 97 ARG A CA 1
ATOM 709 C C . ARG A 1 97 ? -13.616 8.147 16.438 1.00 89.94 97 ARG A C 1
ATOM 711 O O . ARG A 1 97 ? -14.038 7.004 16.565 1.00 89.94 97 ARG A O 1
ATOM 718 N N . SER A 1 98 ? -13.165 8.638 15.289 1.00 89.56 98 SER A N 1
ATOM 719 C CA . SER A 1 98 ? -12.983 7.855 14.068 1.00 89.56 98 SER A CA 1
ATOM 720 C C . SER A 1 98 ? -11.502 7.804 13.727 1.00 89.56 98 SER A C 1
ATOM 722 O O . SER A 1 98 ? -10.885 8.851 13.536 1.00 89.56 98 SER A O 1
ATOM 724 N N . THR A 1 99 ? -10.935 6.606 13.635 1.00 92.06 99 THR A N 1
ATOM 725 C CA . THR A 1 99 ? -9.524 6.406 13.286 1.00 92.06 99 THR A CA 1
ATOM 726 C C . THR A 1 99 ? -9.409 5.727 11.937 1.00 92.06 99 THR A C 1
ATOM 728 O O . THR A 1 99 ? -10.154 4.795 11.624 1.00 92.06 99 THR A O 1
ATOM 731 N N . GLU A 1 100 ? -8.445 6.202 11.162 1.00 95.56 100 GLU A N 1
ATOM 732 C CA . GLU A 1 100 ? -8.175 5.742 9.821 1.00 95.56 100 GLU A CA 1
ATOM 733 C C . GLU A 1 100 ? -6.680 5.563 9.571 1.00 95.56 100 GLU A C 1
ATOM 735 O O . GLU A 1 100 ? -5.891 6.506 9.614 1.00 95.56 100 GLU A O 1
ATOM 740 N N . LEU A 1 101 ? -6.352 4.305 9.318 1.00 97.25 101 LEU A N 1
ATOM 741 C CA . LEU A 1 101 ? -5.155 3.716 8.754 1.00 97.25 101 LEU A CA 1
ATOM 742 C C . LEU A 1 101 ? -4.953 3.974 7.258 1.00 97.25 101 LEU A C 1
ATOM 744 O O . LEU A 1 101 ? -5.804 3.518 6.509 1.00 97.25 101 LEU A O 1
ATOM 748 N N . THR A 1 102 ? -3.864 4.572 6.774 1.00 98.12 102 THR A N 1
ATOM 749 C CA . THR A 1 102 ? -3.400 4.353 5.386 1.00 98.12 102 THR A CA 1
ATOM 750 C C . THR A 1 102 ? -1.956 3.874 5.389 1.00 98.12 102 THR A C 1
ATOM 752 O O . THR A 1 102 ? -1.097 4.520 5.988 1.00 98.12 102 THR A O 1
ATOM 755 N N . VAL A 1 103 ? -1.694 2.744 4.731 1.00 98.06 103 VAL A N 1
ATOM 756 C CA . VAL A 1 103 ? -0.347 2.181 4.563 1.00 98.06 103 VAL A CA 1
ATOM 757 C C . VAL A 1 103 ? -0.024 2.131 3.079 1.00 98.06 103 VAL A C 1
ATOM 759 O O . VAL A 1 103 ? -0.782 1.551 2.302 1.00 98.06 103 VAL A O 1
ATOM 762 N N . THR A 1 104 ? 1.108 2.719 2.706 1.00 98.19 104 THR A N 1
ATOM 763 C CA . THR A 1 104 ? 1.516 2.926 1.318 1.00 98.19 104 THR A CA 1
ATOM 764 C C . THR A 1 104 ? 2.890 2.324 1.064 1.00 98.19 104 THR A C 1
ATOM 766 O O . THR A 1 104 ? 3.871 2.692 1.717 1.00 98.19 104 THR A O 1
ATOM 769 N N . GLN A 1 105 ? 2.974 1.457 0.059 1.00 98.25 105 GLN A N 1
ATOM 770 C CA . GLN A 1 105 ? 4.223 0.995 -0.532 1.00 98.25 105 GLN A CA 1
ATOM 771 C C . GLN A 1 105 ? 4.549 1.837 -1.763 1.00 98.25 105 GLN A C 1
ATOM 773 O O . GLN A 1 105 ? 3.695 2.071 -2.620 1.00 98.25 105 GLN A O 1
ATOM 778 N N . ARG A 1 106 ? 5.806 2.273 -1.857 1.00 97.06 106 ARG A N 1
ATOM 779 C CA . ARG A 1 106 ? 6.336 2.994 -3.019 1.00 97.06 106 ARG A CA 1
ATOM 780 C C . ARG A 1 106 ? 7.188 2.072 -3.880 1.00 97.06 106 ARG A C 1
ATOM 782 O O . ARG A 1 106 ? 7.938 1.249 -3.349 1.00 97.06 106 ARG A O 1
ATOM 789 N N . TYR A 1 107 ? 7.100 2.282 -5.182 1.00 95.94 107 TYR A N 1
ATOM 790 C CA . TYR A 1 107 ? 7.838 1.573 -6.213 1.00 95.94 107 TYR A CA 1
ATOM 791 C C . TYR A 1 107 ? 8.492 2.593 -7.136 1.00 95.94 107 TYR A C 1
ATOM 793 O O . TYR A 1 107 ? 7.852 3.562 -7.544 1.00 95.94 107 TYR A O 1
ATOM 801 N N . PHE A 1 108 ? 9.761 2.381 -7.464 1.00 93.94 108 PHE A N 1
ATOM 802 C CA . PHE A 1 108 ? 10.487 3.234 -8.401 1.00 93.94 108 PHE A CA 1
ATOM 803 C C . PHE A 1 108 ? 10.840 2.423 -9.643 1.00 93.94 108 PHE A C 1
ATOM 805 O O . PHE A 1 108 ? 11.458 1.368 -9.487 1.00 93.94 108 PHE A O 1
ATOM 812 N N . PRO A 1 109 ? 10.459 2.871 -10.844 1.00 92.50 109 PRO A N 1
ATOM 813 C CA . PR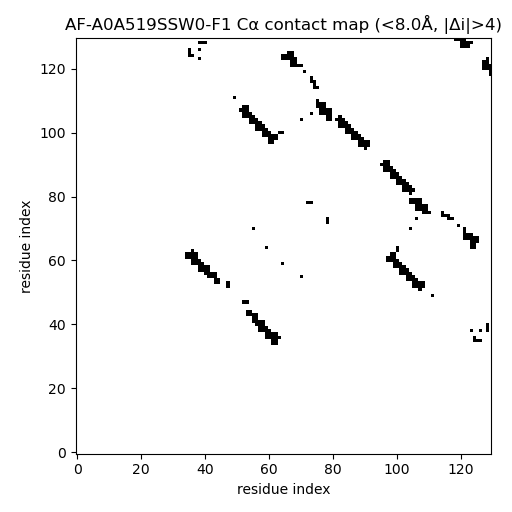O A 1 109 ? 10.775 2.136 -12.054 1.00 92.50 109 PRO A CA 1
ATOM 814 C C . PRO A 1 109 ? 12.286 2.190 -12.321 1.00 92.50 109 PRO A C 1
ATOM 816 O O . PRO A 1 109 ? 12.958 3.162 -11.963 1.00 92.50 109 PRO A O 1
ATOM 819 N N . TYR A 1 110 ? 12.836 1.132 -12.913 1.00 91.00 110 TYR A N 1
ATOM 820 C CA . TYR A 1 110 ? 14.243 1.111 -13.331 1.00 91.00 110 TYR A CA 1
ATOM 821 C C . TYR A 1 110 ? 14.482 1.908 -14.615 1.00 91.00 110 TYR A C 1
ATOM 823 O O . TYR A 1 110 ? 15.572 2.444 -14.812 1.00 91.00 110 TYR A O 1
ATOM 831 N N . THR A 1 111 ? 13.475 1.974 -15.482 1.00 90.31 111 THR A N 1
ATOM 832 C CA . THR A 1 111 ? 13.524 2.638 -16.785 1.00 90.31 111 THR A CA 1
ATOM 833 C C . THR A 1 111 ? 12.236 3.420 -17.016 1.00 90.31 111 THR A C 1
ATOM 835 O O . THR A 1 111 ? 11.305 3.362 -16.223 1.00 90.31 111 THR A O 1
ATOM 838 N N . GLU A 1 112 ? 12.170 4.186 -18.094 1.00 88.56 112 GLU A N 1
ATOM 839 C CA . GLU A 1 112 ? 10.896 4.721 -18.572 1.00 88.56 112 GLU A CA 1
ATOM 840 C C . GLU A 1 112 ? 10.132 3.638 -19.348 1.00 88.56 112 GLU A C 1
ATOM 842 O O . GLU A 1 112 ? 10.757 2.774 -19.971 1.00 88.56 112 GLU A O 1
ATOM 847 N N . GLY A 1 113 ? 8.798 3.682 -19.318 1.00 89.81 113 GLY A N 1
ATOM 848 C CA . GLY A 1 113 ? 7.953 2.818 -20.140 1.00 89.81 113 GLY A CA 1
ATOM 849 C C . GLY A 1 113 ? 6.572 2.550 -19.551 1.00 89.81 113 GLY A C 1
ATOM 850 O O . GLY A 1 113 ? 6.212 3.058 -18.488 1.00 89.81 113 GLY A O 1
ATOM 851 N N . ASP A 1 114 ? 5.819 1.719 -20.266 1.00 91.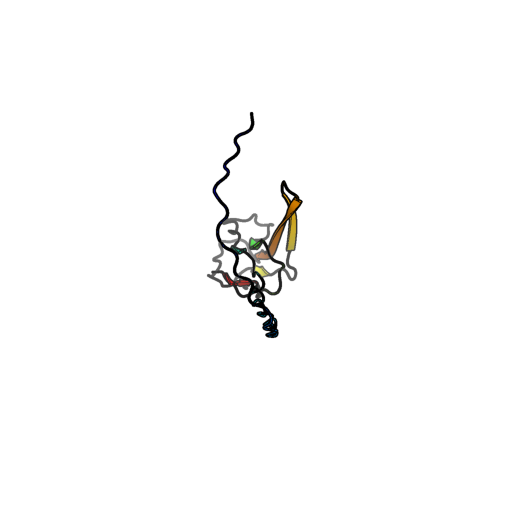88 114 ASP A N 1
ATOM 852 C CA . ASP A 1 114 ? 4.543 1.182 -19.809 1.00 91.88 114 ASP A CA 1
ATOM 853 C C . ASP A 1 114 ? 4.768 -0.093 -18.999 1.00 91.88 114 ASP A C 1
ATOM 855 O O . ASP A 1 114 ? 5.528 -0.981 -19.392 1.00 91.88 114 ASP A O 1
ATOM 859 N N . TYR A 1 115 ? 4.068 -0.198 -17.873 1.00 90.62 115 TYR A N 1
ATOM 860 C CA . TYR A 1 115 ? 4.188 -1.323 -16.957 1.00 90.62 115 TYR A CA 1
ATOM 861 C C . TYR A 1 115 ? 2.832 -1.962 -16.699 1.00 90.62 115 TYR A C 1
ATOM 863 O O . TYR A 1 115 ? 1.821 -1.277 -16.536 1.00 90.62 115 TYR A O 1
ATOM 871 N N . VAL A 1 116 ? 2.824 -3.289 -16.593 1.00 92.25 116 VAL A N 1
ATOM 872 C CA . VAL A 1 116 ? 1.644 -4.049 -16.182 1.00 92.25 116 VAL A CA 1
ATOM 873 C C . VAL A 1 116 ? 1.814 -4.448 -14.725 1.00 92.25 116 VAL A C 1
ATOM 875 O O . VAL A 1 116 ? 2.725 -5.195 -14.377 1.00 92.25 116 VAL A O 1
ATOM 878 N N . VAL A 1 117 ? 0.917 -3.966 -13.867 1.00 92.31 117 VAL A N 1
ATOM 879 C CA . VAL A 1 117 ? 0.851 -4.418 -12.475 1.00 92.31 117 VAL A CA 1
ATOM 880 C C . VAL A 1 117 ? 0.033 -5.710 -12.439 1.00 92.31 117 VAL A C 1
ATOM 882 O O . VAL A 1 117 ? -1.149 -5.679 -12.795 1.00 92.31 117 VAL A O 1
ATOM 885 N N . PRO A 1 118 ? 0.620 -6.852 -12.040 1.00 91.75 118 PRO A N 1
ATOM 886 C CA . PRO A 1 118 ? -0.119 -8.103 -11.970 1.00 91.75 118 PRO A CA 1
ATOM 887 C C . PRO A 1 118 ? -1.202 -8.031 -10.889 1.00 91.75 118 PRO A C 1
ATOM 889 O O . PRO A 1 118 ? -1.072 -7.305 -9.900 1.00 91.75 118 PRO A O 1
ATOM 892 N N . ALA A 1 119 ? -2.259 -8.829 -11.053 1.00 94.56 119 ALA A N 1
ATOM 893 C CA . ALA A 1 119 ? -3.233 -9.031 -9.988 1.00 94.56 119 ALA A CA 1
ATOM 894 C C . ALA A 1 119 ? -2.521 -9.551 -8.732 1.00 94.56 119 ALA A C 1
ATOM 896 O O . ALA A 1 119 ? -1.662 -10.432 -8.808 1.00 94.56 119 ALA A O 1
ATOM 897 N N . PHE A 1 120 ? -2.881 -9.009 -7.574 1.00 95.75 120 PHE A N 1
ATOM 898 C CA . PHE A 1 120 ? -2.242 -9.348 -6.311 1.00 95.75 120 PHE A CA 1
ATOM 899 C C . PHE A 1 120 ? -3.284 -9.605 -5.232 1.00 95.75 120 PHE A C 1
ATOM 901 O O . PHE A 1 120 ? -4.484 -9.424 -5.411 1.00 95.75 120 PHE A O 1
ATOM 908 N N . THR A 1 121 ? -2.823 -10.092 -4.090 1.00 96.94 121 THR A N 1
ATOM 909 C CA . THR A 1 121 ? -3.673 -10.302 -2.925 1.00 96.94 121 THR A CA 1
ATOM 910 C C . THR A 1 121 ? -2.965 -9.753 -1.703 1.00 96.94 121 THR A C 1
ATOM 912 O O . THR A 1 121 ? -1.766 -9.967 -1.532 1.00 96.94 121 THR A O 1
ATOM 915 N N . LEU A 1 122 ? -3.707 -9.043 -0.857 1.00 97.19 122 LEU A N 1
ATOM 916 C CA . LEU A 1 122 ? -3.222 -8.563 0.432 1.00 97.19 122 LEU A CA 1
ATOM 917 C C . LEU A 1 122 ? -4.107 -9.091 1.546 1.00 97.19 122 LEU A C 1
ATOM 919 O O . LEU A 1 122 ? -5.327 -9.080 1.428 1.00 97.19 122 LEU A O 1
ATOM 923 N N . THR A 1 123 ? -3.494 -9.496 2.649 1.00 97.50 123 THR A N 1
ATOM 924 C CA . THR A 1 123 ? -4.213 -9.834 3.874 1.00 97.50 123 THR A CA 1
ATOM 925 C C . THR A 1 123 ? -3.967 -8.734 4.891 1.00 97.50 123 THR A C 1
ATOM 927 O O . THR A 1 123 ? -2.814 -8.448 5.193 1.00 97.50 123 THR A O 1
ATOM 930 N N . VAL A 1 124 ? -5.020 -8.131 5.440 1.00 97.12 124 VAL A N 1
ATOM 931 C CA . VAL A 1 124 ? -4.943 -7.083 6.472 1.00 97.12 124 VAL A CA 1
ATOM 932 C C . VAL A 1 124 ? -5.901 -7.451 7.593 1.00 97.12 124 VAL A C 1
ATOM 934 O O . VAL A 1 124 ? -7.091 -7.621 7.348 1.00 97.12 124 VAL A O 1
ATOM 937 N N . ASN A 1 125 ? -5.399 -7.617 8.817 1.00 95.75 125 ASN A N 1
ATOM 938 C CA . ASN A 1 125 ? -6.194 -8.087 9.959 1.00 95.75 125 ASN A CA 1
ATOM 939 C C . ASN A 1 125 ? -7.012 -9.363 9.643 1.00 95.75 125 ASN A C 1
ATOM 941 O O . ASN A 1 125 ? -8.143 -9.524 10.096 1.00 95.75 125 ASN A O 1
ATOM 945 N N . GLY A 1 126 ? -6.457 -10.258 8.815 1.00 94.38 126 GLY A N 1
ATOM 946 C CA . GLY A 1 126 ? -7.125 -11.482 8.353 1.00 94.38 126 GLY A CA 1
ATOM 947 C C . GLY A 1 126 ? -8.133 -11.299 7.207 1.00 94.38 126 GLY A C 1
ATOM 948 O O . GLY A 1 126 ? -8.611 -12.296 6.673 1.00 94.38 126 GLY A O 1
ATOM 949 N N . GLN A 1 127 ? -8.437 -10.066 6.788 1.00 96.06 127 GLN A N 1
ATOM 950 C CA . GLN A 1 127 ? -9.285 -9.780 5.626 1.00 96.06 127 GLN A CA 1
ATOM 951 C C . GLN A 1 127 ? -8.466 -9.815 4.335 1.00 96.06 127 GLN A C 1
ATOM 953 O O . GLN A 1 127 ? -7.396 -9.215 4.265 1.00 96.06 127 GLN A O 1
ATOM 958 N N . VAL A 1 128 ? -8.981 -10.500 3.312 1.00 96.38 128 VAL A N 1
ATOM 959 C CA . VAL A 1 128 ? -8.321 -10.670 2.010 1.00 96.38 128 VAL A CA 1
ATOM 960 C C . VAL A 1 128 ? -8.823 -9.616 1.021 1.00 96.38 128 VAL A C 1
ATOM 962 O O . VAL A 1 128 ? -10.021 -9.530 0.763 1.00 96.38 128 VAL A O 1
ATOM 965 N N . LEU A 1 129 ? -7.901 -8.848 0.445 1.00 95.44 129 LEU A N 1
ATOM 966 C CA . LEU A 1 129 ? -8.114 -7.855 -0.609 1.00 95.44 129 LEU A CA 1
ATOM 967 C C . LEU A 1 129 ? -7.576 -8.388 -1.939 1.00 95.44 129 LEU A C 1
ATOM 969 O O . LEU A 1 129 ? -6.531 -9.042 -1.942 1.00 95.44 129 LEU A O 1
ATOM 973 N N . ARG A 1 130 ? -8.260 -8.093 -3.046 1.00 92.31 130 ARG A N 1
ATOM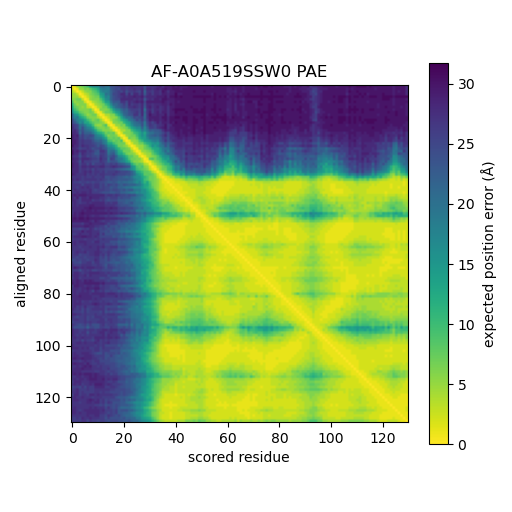 974 C CA . ARG A 1 130 ? -7.911 -8.518 -4.409 1.00 92.31 130 ARG A CA 1
ATOM 975 C C . ARG A 1 130 ? -8.183 -7.400 -5.402 1.00 92.31 130 ARG A C 1
ATOM 977 O O . ARG A 1 130 ? -9.101 -6.602 -5.106 1.00 92.31 130 ARG A O 1
#

pLDDT: mean 82.81, std 18.44, range [39.0, 98.25]

Nearest PDB structures (foldseek):
  7lrt-assembly1_E  TM=5.130E-01  e=7.579E-01  Homo sapiens
  8hs2-assembly1_C  TM=4.620E-01  e=4.621E-01  Rattus
  4xnz-assembly2_C  TM=4.680E-01  e=5.158E-01  Homo sapiens
  7yrf-assembly1_E  TM=4.531E-01  e=5.758E-01  Coxsackievirus A16
  3s88-assembly1_L  TM=4.848E-01  e=1.387E+00  Mus musculus